Protein AF-A0A9P5VYQ6-F1 (afdb_monomer)

Mean predicted aligned error: 8.48 Å

Secondary structure (DSSP, 8-state):
-PPP--------S--EE-SSHHHHHHHHHHHHHTT--EEEEEETTTTEEEEEEE-S----HHHHHHTTT-EE--

Radius of gyration: 14.12 Å; Cα contacts (8 Å, |Δi|>4): 72; chains: 1; bounding box: 26×35×42 Å

Nearest PDB structures (foldseek):
  2zv3-assembly4_G  TM=8.627E-01  e=2.208E-02  Methanocaldococcus jannaschii DSM 2661
  2zv3-assembly2_C  TM=8.396E-01  e=4.092E-02  Methanocaldococcus jannaschii DSM 2661
  3tm5-assembly2_B  TM=5.593E-01  e=4.329E+00  Pyrococcus furiosus DSM 3638
  6i05-assembly1_A  TM=4.106E-01  e=3.073E+00  Pseudomonas aeruginosa
  7bnt-assembly1_A  TM=4.533E-01  e=5.695E+00  synthetic construct

Foldseek 3Di:
DDDPPPDDDDDDPFDKDDPDQVLVVVLVVLCVVVVFDKDWDADPPVRGGDDMDTHDDDPDVSVCVSCVNIHTDD

Sequence (74 aa):
MADPLTMFIVVRKDLIKVKNQPQLEELAASLSTLEVPHVVWREQPEDILTCLSTSPIRRSPEVKEAFKKCSLFR

Solvent-accessible surface area (backbone atoms only — not comparable to full-atom values): 4955 Å² total; per-residue (Å²): 133,81,78,79,85,79,85,79,86,87,89,70,97,69,52,67,43,66,96,48,57,71,60,50,50,52,43,52,53,50,32,57,73,68,71,46,64,64,49,78,41,62,46,78,94,80,68,42,68,76,48,75,48,67,60,98,68,80,85,45,72,68,58,50,58,67,48,60,89,44,41,77,60,125

Structure (mmCIF, N/CA/C/O backbone):
data_AF-A0A9P5VYQ6-F1
#
_entry.id   AF-A0A9P5VYQ6-F1
#
loop_
_atom_site.group_PDB
_atom_site.id
_atom_site.type_symbol
_atom_site.label_atom_id
_atom_site.label_alt_id
_atom_site.label_comp_id
_atom_site.label_asym_id
_atom_site.label_entity_id
_atom_site.label_seq_id
_atom_site.pdbx_PDB_ins_code
_atom_site.Cartn_x
_atom_site.Cartn_y
_atom_site.Cartn_z
_atom_site.occupancy
_atom_site.B_iso_or_equiv
_atom_site.auth_seq_id
_atom_site.auth_comp_id
_atom_site.auth_asym_id
_atom_site.auth_atom_id
_atom_site.pdbx_PDB_model_num
ATOM 1 N N . MET A 1 1 ? -11.959 -20.304 -25.934 1.00 39.56 1 MET A N 1
ATOM 2 C CA . MET A 1 1 ? -12.771 -19.083 -25.755 1.00 39.56 1 MET A CA 1
ATOM 3 C C . MET A 1 1 ? -12.463 -18.615 -24.347 1.00 39.56 1 MET A C 1
ATOM 5 O O . MET A 1 1 ? -12.803 -19.337 -23.426 1.00 39.56 1 MET A O 1
ATOM 9 N N . ALA A 1 2 ? -11.643 -17.575 -24.193 1.00 39.97 2 ALA A N 1
ATOM 10 C CA . ALA A 1 2 ? -11.223 -17.101 -22.877 1.00 39.97 2 ALA A CA 1
ATOM 11 C C . ALA A 1 2 ? -1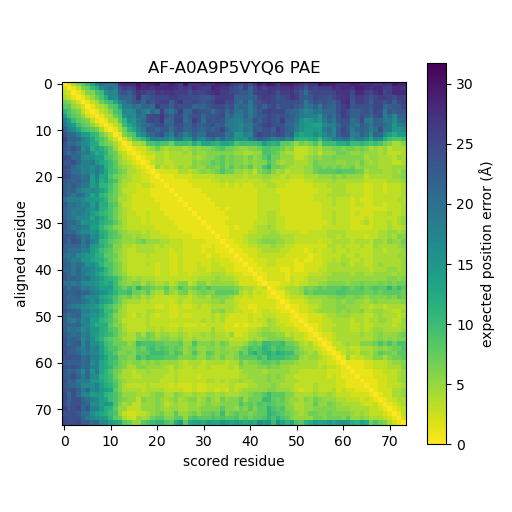2.354 -16.263 -22.273 1.00 39.97 2 ALA A C 1
ATOM 13 O O . ALA A 1 2 ? -12.864 -15.368 -22.950 1.00 39.97 2 ALA A O 1
ATOM 14 N N . ASP A 1 3 ? -12.761 -16.584 -21.048 1.00 38.78 3 ASP A N 1
ATOM 15 C CA . ASP A 1 3 ? -13.722 -15.796 -20.285 1.00 38.78 3 ASP A CA 1
ATOM 16 C C . ASP A 1 3 ? -13.287 -14.322 -20.228 1.00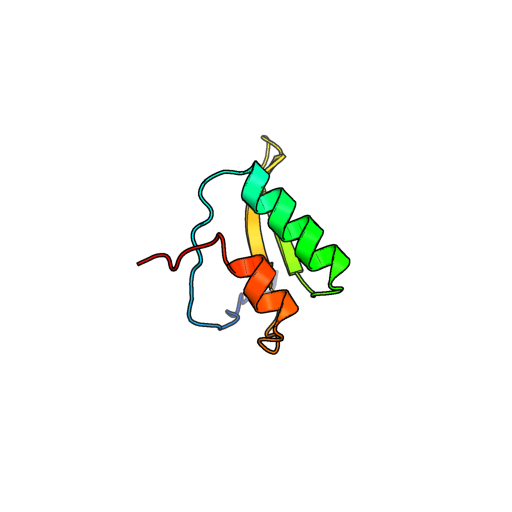 38.78 3 ASP A C 1
ATOM 18 O O . ASP A 1 3 ? -12.110 -14.037 -19.972 1.00 38.78 3 ASP A O 1
ATOM 22 N N . PRO A 1 4 ? -14.198 -13.361 -20.465 1.00 41.88 4 PRO A N 1
ATOM 23 C CA . PRO A 1 4 ? -13.875 -11.955 -20.304 1.00 41.88 4 PRO A CA 1
ATOM 24 C C . PRO A 1 4 ? -13.547 -11.705 -18.831 1.00 41.88 4 PRO A C 1
ATOM 26 O O . PRO A 1 4 ? -14.397 -11.881 -17.956 1.00 41.88 4 PRO A O 1
ATOM 29 N N . LEU A 1 5 ? -12.298 -11.304 -18.568 1.00 35.56 5 LEU A N 1
ATOM 30 C CA . LEU A 1 5 ? -11.827 -10.860 -17.259 1.00 35.56 5 LEU A CA 1
ATOM 31 C C . LEU A 1 5 ? -12.724 -9.723 -16.773 1.00 35.56 5 LEU A C 1
ATOM 33 O O . LEU A 1 5 ? -12.537 -8.553 -17.100 1.00 35.56 5 LEU A O 1
ATOM 37 N N . THR A 1 6 ? -13.735 -10.091 -15.999 1.00 31.36 6 THR A N 1
ATOM 38 C CA . THR A 1 6 ? -14.632 -9.145 -15.366 1.00 31.36 6 THR A CA 1
ATOM 39 C C . THR A 1 6 ? -13.926 -8.649 -14.112 1.00 31.36 6 THR A C 1
ATOM 41 O O . THR A 1 6 ? -13.962 -9.285 -13.061 1.00 31.36 6 THR A O 1
ATOM 44 N N . MET A 1 7 ? -13.210 -7.534 -14.239 1.00 26.80 7 MET A N 1
ATOM 45 C CA . MET A 1 7 ? -12.604 -6.839 -13.105 1.00 26.8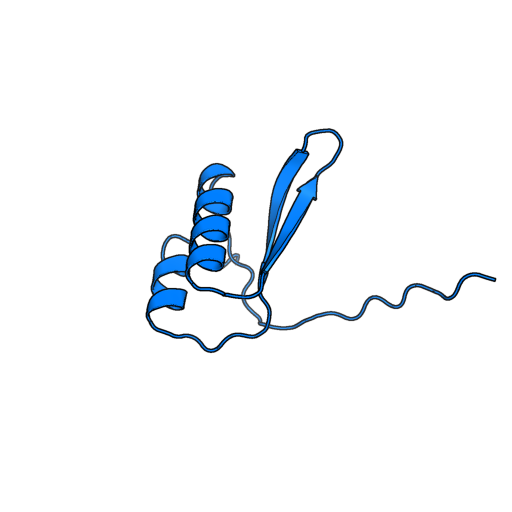0 7 MET A CA 1
ATOM 46 C C . MET A 1 7 ? -13.676 -6.014 -12.389 1.00 26.80 7 MET A C 1
ATOM 48 O O . MET A 1 7 ? -14.120 -4.985 -12.893 1.00 26.80 7 MET A O 1
ATOM 52 N N . PHE A 1 8 ? -14.082 -6.457 -11.198 1.00 26.39 8 PHE A N 1
ATOM 53 C CA . PHE A 1 8 ? -14.904 -5.658 -10.290 1.00 26.39 8 PHE A CA 1
ATOM 54 C C . PHE A 1 8 ? -14.052 -4.980 -9.206 1.00 26.39 8 PHE A C 1
ATOM 56 O O . PHE A 1 8 ? -13.081 -5.530 -8.691 1.00 26.39 8 PHE A O 1
ATOM 63 N N . ILE A 1 9 ? -14.457 -3.746 -8.908 1.00 33.34 9 ILE A N 1
ATOM 64 C CA . ILE A 1 9 ? -13.828 -2.707 -8.082 1.00 33.34 9 ILE A CA 1
ATOM 65 C C . ILE A 1 9 ? -13.912 -3.047 -6.582 1.00 33.34 9 ILE A C 1
ATOM 67 O O . ILE A 1 9 ? -14.930 -3.572 -6.135 1.00 33.34 9 ILE A O 1
ATOM 71 N N . VAL A 1 10 ? -12.916 -2.644 -5.775 1.00 36.25 10 VAL A N 1
ATOM 72 C CA . VAL A 1 10 ? -13.043 -2.603 -4.301 1.00 36.25 10 VAL A CA 1
ATOM 73 C C . VAL A 1 10 ? -12.957 -1.172 -3.767 1.00 36.25 10 VAL A C 1
ATOM 75 O O . VAL A 1 10 ? -12.070 -0.393 -4.101 1.00 36.25 10 VAL A O 1
ATOM 78 N N . VAL A 1 11 ? -13.943 -0.857 -2.924 1.00 46.81 11 VAL A N 1
ATOM 79 C CA . VAL A 1 11 ? -14.352 0.462 -2.443 1.00 46.81 11 VAL A CA 1
ATOM 80 C C . VAL A 1 11 ? -13.832 0.730 -1.023 1.00 46.81 11 VAL A C 1
ATOM 82 O O . VAL A 1 11 ? -14.277 0.108 -0.059 1.00 46.81 11 VAL A O 1
ATOM 85 N N . ARG A 1 12 ? -12.996 1.769 -0.878 1.00 52.78 12 ARG A N 1
ATOM 86 C CA . ARG A 1 12 ? -13.092 2.787 0.187 1.00 52.78 12 ARG A CA 1
ATOM 87 C C . ARG A 1 12 ? -12.647 4.131 -0.408 1.00 52.78 12 ARG A C 1
ATOM 89 O O . ARG A 1 12 ? -11.572 4.218 -0.978 1.00 52.78 12 ARG A O 1
ATOM 96 N N . LYS A 1 13 ? -13.510 5.143 -0.282 1.00 61.09 13 LYS A N 1
ATOM 97 C CA . LYS A 1 13 ? -13.618 6.410 -1.048 1.00 61.09 13 LYS A CA 1
ATOM 98 C C . LYS A 1 13 ? -12.354 7.269 -1.246 1.00 61.09 13 LYS A C 1
ATOM 100 O O . LYS A 1 13 ? -12.368 8.178 -2.070 1.00 61.09 13 LYS A O 1
ATOM 105 N N . ASP A 1 14 ? -11.298 7.020 -0.493 1.00 66.38 14 ASP A N 1
ATOM 106 C CA . ASP A 1 14 ? -10.216 7.973 -0.307 1.00 66.38 14 ASP A CA 1
ATOM 107 C C . ASP A 1 14 ? -8.984 7.522 -1.098 1.00 66.38 14 ASP A C 1
ATOM 109 O O . ASP A 1 14 ? -8.248 6.639 -0.661 1.00 66.38 14 ASP A O 1
ATOM 113 N N . LEU A 1 15 ? -8.754 8.132 -2.265 1.00 71.19 15 LEU A N 1
ATOM 114 C CA . LEU A 1 15 ? -7.458 8.038 -2.930 1.00 71.19 15 LEU A CA 1
ATOM 115 C C . LEU A 1 15 ? -6.461 8.845 -2.100 1.00 71.19 15 LEU A C 1
ATOM 117 O O . LEU A 1 15 ? -6.708 10.006 -1.774 1.00 71.19 15 LEU A O 1
ATOM 121 N N . ILE A 1 16 ? -5.355 8.223 -1.715 1.00 73.94 16 ILE A N 1
ATOM 122 C CA . ILE A 1 16 ? -4.351 8.838 -0.855 1.00 73.94 16 ILE A CA 1
ATOM 123 C C . ILE A 1 16 ? -3.095 9.090 -1.686 1.00 73.94 16 ILE A C 1
ATOM 125 O O . ILE A 1 16 ? -2.515 8.171 -2.257 1.00 73.94 16 ILE A O 1
ATOM 129 N N . LYS A 1 17 ? -2.663 10.349 -1.736 1.00 74.88 17 LYS A N 1
ATOM 130 C CA . LYS A 1 17 ? -1.410 10.760 -2.355 1.00 74.88 17 LYS A CA 1
ATOM 131 C C . LYS A 1 17 ? -0.256 10.553 -1.381 1.00 74.88 17 LYS A C 1
ATOM 133 O O . LYS A 1 17 ? -0.249 11.105 -0.275 1.00 74.88 17 LYS A O 1
ATOM 138 N N . VAL A 1 18 ? 0.751 9.830 -1.850 1.00 76.75 18 VAL A N 1
ATOM 139 C CA . VAL A 1 18 ? 2.084 9.752 -1.249 1.00 76.75 18 VAL A CA 1
ATOM 140 C C . VAL A 1 18 ? 3.028 10.593 -2.106 1.00 76.75 18 VAL A C 1
ATOM 142 O O . VAL A 1 18 ? 2.879 10.642 -3.325 1.00 76.75 18 VAL A O 1
ATOM 145 N N . LYS A 1 19 ? 3.951 11.337 -1.486 1.00 72.25 19 LYS A N 1
ATOM 146 C CA . LYS A 1 19 ? 4.769 12.317 -2.223 1.00 72.25 19 LYS A CA 1
ATOM 147 C C . LYS A 1 19 ? 5.827 11.655 -3.111 1.00 72.25 19 LYS A C 1
ATOM 149 O O . LYS A 1 19 ? 5.996 12.096 -4.238 1.00 72.25 19 LYS A O 1
ATOM 154 N N . ASN A 1 20 ? 6.508 10.622 -2.605 1.00 78.81 20 ASN A N 1
ATOM 155 C CA . ASN A 1 20 ? 7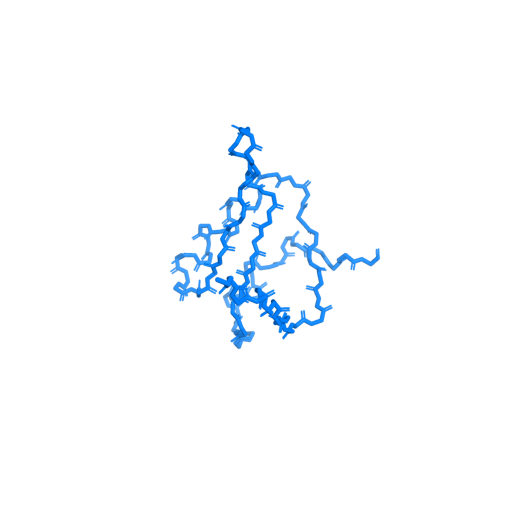.653 9.984 -3.263 1.00 78.81 20 ASN A CA 1
ATOM 156 C C . ASN A 1 20 ? 7.618 8.456 -3.057 1.00 78.81 20 ASN A C 1
ATOM 158 O O . ASN A 1 20 ? 7.101 7.995 -2.039 1.00 78.81 20 ASN A O 1
ATOM 162 N N . GLN A 1 21 ? 8.268 7.699 -3.946 1.00 79.69 21 GLN A N 1
ATOM 163 C CA . GLN A 1 21 ? 8.445 6.241 -3.849 1.00 79.69 21 GLN A CA 1
ATOM 164 C C . GLN A 1 21 ? 8.940 5.730 -2.476 1.00 79.69 21 GLN A C 1
ATOM 166 O O . GLN A 1 21 ? 8.269 4.867 -1.918 1.00 79.69 21 GLN A O 1
ATOM 171 N N . PRO A 1 22 ? 10.007 6.273 -1.849 1.00 84.56 22 PRO A N 1
ATOM 172 C CA . PRO A 1 22 ? 10.488 5.749 -0.564 1.00 84.56 22 PRO A CA 1
ATOM 173 C C . PRO A 1 22 ? 9.455 5.858 0.567 1.00 84.56 22 PRO A C 1
ATOM 175 O O . PRO A 1 22 ? 9.439 5.039 1.479 1.00 84.56 22 PRO A O 1
ATOM 178 N N . GLN A 1 23 ? 8.548 6.840 0.508 1.00 80.31 23 GLN A N 1
ATOM 179 C CA . GLN A 1 23 ? 7.448 6.933 1.476 1.00 80.31 23 GLN A CA 1
ATOM 180 C C . GLN A 1 23 ? 6.375 5.867 1.229 1.00 80.31 23 GLN A C 1
ATOM 182 O O . GLN A 1 23 ? 5.726 5.425 2.172 1.00 80.31 23 GLN A O 1
ATOM 187 N N . LEU A 1 24 ? 6.178 5.459 -0.027 1.00 83.19 24 LEU A N 1
ATOM 188 C CA . LEU A 1 24 ? 5.260 4.380 -0.380 1.00 83.19 24 LEU A CA 1
ATOM 189 C C . LEU A 1 24 ? 5.827 3.021 0.063 1.00 83.19 24 LEU A C 1
ATOM 191 O O . LEU A 1 24 ? 5.077 2.181 0.553 1.00 83.19 24 LEU A O 1
ATOM 195 N N . GLU A 1 25 ? 7.146 2.841 -0.027 1.00 87.62 25 GLU A N 1
ATOM 196 C CA . GLU A 1 25 ? 7.851 1.665 0.498 1.00 87.62 25 GLU A CA 1
ATOM 197 C C . GLU A 1 25 ? 7.822 1.605 2.035 1.00 87.62 25 GLU A C 1
ATOM 199 O O . GLU A 1 25 ? 7.508 0.555 2.594 1.00 87.62 25 GLU A O 1
ATOM 204 N N . GLU A 1 26 ? 8.055 2.728 2.730 1.00 89.12 26 GLU A N 1
ATOM 205 C CA . GLU A 1 26 ? 7.913 2.818 4.196 1.00 89.12 26 GLU A CA 1
ATOM 206 C C . GLU A 1 26 ? 6.481 2.480 4.640 1.00 89.12 26 GLU A C 1
ATOM 208 O O . GLU A 1 26 ? 6.277 1.768 5.627 1.00 89.12 26 GLU A O 1
ATOM 213 N N . LEU A 1 27 ? 5.478 2.950 3.890 1.00 86.38 27 LEU A N 1
ATOM 214 C CA . LEU A 1 27 ? 4.077 2.634 4.148 1.00 86.38 27 LEU A CA 1
ATOM 215 C C . LEU A 1 27 ? 3.800 1.138 3.958 1.00 86.38 27 LEU A C 1
ATOM 217 O O . LEU A 1 27 ? 3.183 0.530 4.827 1.00 86.38 27 LEU A O 1
ATOM 221 N N . ALA A 1 28 ? 4.277 0.531 2.869 1.00 88.06 28 ALA A N 1
ATOM 222 C CA . ALA A 1 28 ? 4.136 -0.906 2.633 1.00 88.06 28 ALA A CA 1
ATOM 223 C C . ALA A 1 28 ? 4.782 -1.736 3.759 1.00 88.06 28 ALA A C 1
ATOM 225 O O . ALA A 1 28 ? 4.153 -2.642 4.307 1.00 88.06 28 ALA A O 1
ATOM 226 N N . ALA A 1 29 ? 5.995 -1.370 4.183 1.00 91.94 29 ALA A N 1
ATOM 227 C CA . ALA A 1 29 ? 6.690 -2.019 5.295 1.00 91.94 29 ALA A CA 1
ATOM 228 C C . ALA A 1 29 ? 5.943 -1.858 6.632 1.00 91.94 29 ALA A C 1
ATOM 230 O O . ALA A 1 29 ? 5.816 -2.814 7.403 1.00 91.94 29 ALA A O 1
ATOM 231 N N . SER A 1 30 ? 5.387 -0.669 6.886 1.00 89.75 30 SER A N 1
ATOM 232 C CA . SER A 1 30 ? 4.566 -0.401 8.071 1.00 89.75 30 SER A CA 1
ATOM 233 C C . SER A 1 30 ? 3.299 -1.256 8.070 1.00 89.75 3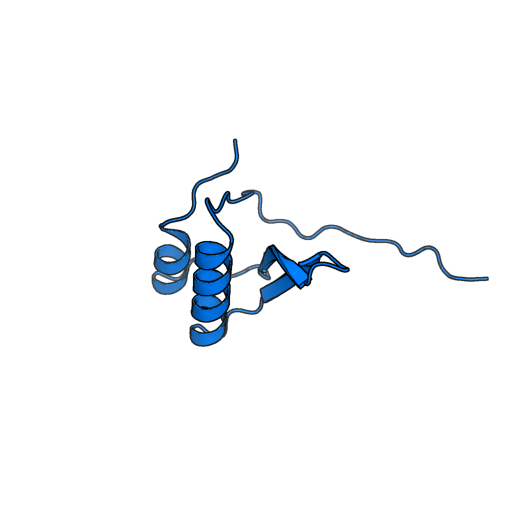0 SER A C 1
ATOM 235 O O . SER A 1 30 ? 2.957 -1.856 9.084 1.00 89.75 30 SER A O 1
ATOM 237 N N . LEU A 1 31 ? 2.623 -1.377 6.923 1.00 87.69 31 LEU A N 1
ATOM 238 C CA . LEU A 1 31 ? 1.434 -2.219 6.781 1.00 87.69 31 LEU A CA 1
ATOM 239 C C . LEU A 1 31 ? 1.763 -3.707 6.930 1.00 87.69 31 LEU A C 1
ATOM 241 O O . LEU A 1 31 ? 0.989 -4.427 7.551 1.00 87.69 31 LEU A O 1
ATOM 245 N N . SER A 1 32 ? 2.918 -4.158 6.434 1.00 90.56 32 SER A N 1
ATOM 246 C CA . SER A 1 32 ? 3.389 -5.530 6.647 1.00 90.56 32 SER A CA 1
ATOM 247 C C . SER A 1 32 ? 3.666 -5.820 8.123 1.00 90.56 32 SER A C 1
ATOM 249 O O . SER A 1 32 ? 3.315 -6.891 8.604 1.00 90.56 32 SER A O 1
ATOM 251 N N . THR A 1 33 ? 4.263 -4.867 8.846 1.00 91.88 33 THR A N 1
ATOM 252 C CA . THR A 1 33 ? 4.528 -4.983 10.293 1.00 91.88 33 THR A CA 1
ATOM 253 C C . THR A 1 33 ? 3.236 -5.032 11.106 1.00 91.88 33 THR A C 1
ATOM 255 O O . THR A 1 33 ? 3.152 -5.755 12.090 1.00 91.88 33 THR A O 1
ATOM 258 N N . LEU A 1 34 ? 2.216 -4.284 10.681 1.00 87.38 34 LEU A N 1
ATOM 259 C CA . LEU A 1 34 ? 0.892 -4.256 11.308 1.00 87.38 34 LEU A CA 1
ATOM 260 C C . LEU A 1 34 ? -0.006 -5.435 10.888 1.00 87.38 34 LEU A C 1
ATOM 262 O O . LEU A 1 34 ? -1.198 -5.421 11.195 1.00 87.38 34 LEU A O 1
ATOM 266 N N . GLU A 1 35 ? 0.531 -6.403 10.135 1.00 88.06 35 GLU A N 1
ATOM 267 C CA . GLU A 1 35 ? -0.208 -7.539 9.562 1.00 88.06 35 GLU A CA 1
ATOM 268 C C . GLU A 1 35 ? -1.455 -7.099 8.768 1.00 88.06 35 GLU A C 1
ATOM 270 O O . GLU A 1 35 ? -2.471 -7.795 8.685 1.00 88.06 35 GLU A O 1
ATOM 275 N N . VAL A 1 36 ? -1.388 -5.909 8.161 1.00 84.75 36 VAL A N 1
ATOM 276 C CA . VAL A 1 36 ? -2.471 -5.356 7.355 1.00 84.75 36 VAL A CA 1
ATOM 277 C C . VAL A 1 36 ? -2.388 -5.938 5.945 1.00 84.75 36 VAL A C 1
ATOM 279 O O . VAL A 1 36 ? -1.399 -5.700 5.240 1.00 84.75 36 VAL A O 1
ATOM 282 N N . PRO A 1 37 ? -3.436 -6.639 5.475 1.00 86.75 37 PRO A N 1
ATOM 283 C CA . PRO A 1 37 ? -3.459 -7.194 4.130 1.00 86.75 37 PRO A CA 1
ATOM 284 C C . PRO A 1 37 ? -3.442 -6.070 3.092 1.00 86.75 37 PRO A C 1
ATOM 286 O O . PRO A 1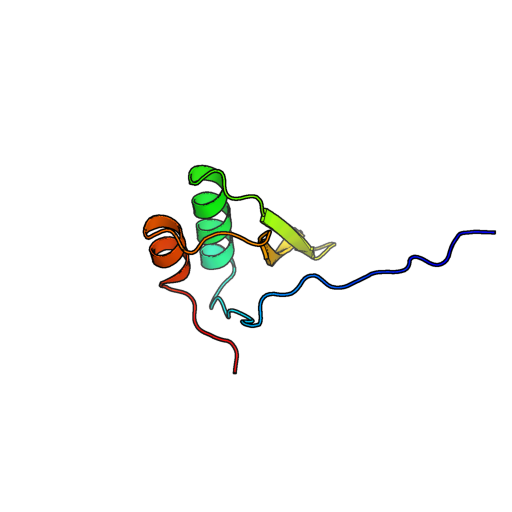 37 ? -4.365 -5.247 3.009 1.00 86.75 37 PRO A O 1
ATOM 289 N N . HIS A 1 38 ? -2.383 -6.053 2.291 1.00 86.56 38 HIS A N 1
ATOM 290 C CA . HIS A 1 38 ? -2.160 -5.070 1.246 1.00 86.56 38 HIS A CA 1
ATOM 291 C C . HIS A 1 38 ? -1.522 -5.715 0.014 1.00 86.56 38 HIS A C 1
ATOM 293 O O . HIS A 1 38 ? -0.872 -6.754 0.098 1.00 86.56 38 HIS A O 1
ATOM 299 N N . VAL A 1 39 ? -1.730 -5.085 -1.136 1.00 89.75 39 VAL A N 1
ATOM 300 C CA . VAL A 1 39 ? -1.151 -5.472 -2.420 1.00 89.75 39 VAL A CA 1
ATOM 301 C C . VAL A 1 39 ? -0.372 -4.285 -2.953 1.00 89.75 39 VAL A C 1
ATOM 303 O O . VAL A 1 39 ? -0.871 -3.159 -2.966 1.00 89.75 39 VAL A O 1
ATOM 306 N N . VAL A 1 40 ? 0.849 -4.548 -3.397 1.00 88.62 40 VAL A N 1
ATOM 307 C CA . VAL A 1 40 ? 1.719 -3.569 -4.042 1.00 88.62 40 VAL A CA 1
ATOM 308 C C . VAL A 1 40 ? 1.663 -3.736 -5.553 1.00 88.62 40 VAL A C 1
ATOM 310 O O . VAL A 1 40 ? 1.640 -4.856 -6.056 1.00 88.62 40 VAL A O 1
ATOM 313 N N . TRP A 1 41 ? 1.660 -2.620 -6.273 1.00 89.38 41 TRP A N 1
ATOM 314 C CA . TRP A 1 41 ? 1.775 -2.596 -7.723 1.00 89.38 41 TRP A CA 1
ATOM 315 C C . TRP A 1 41 ? 3.112 -1.984 -8.113 1.00 89.38 41 TRP A C 1
ATOM 317 O O . TRP A 1 41 ? 3.428 -0.860 -7.706 1.00 89.38 41 TRP A O 1
ATOM 327 N N . ARG A 1 42 ? 3.887 -2.730 -8.898 1.00 88.12 42 ARG A N 1
ATOM 328 C CA . ARG A 1 42 ? 5.174 -2.285 -9.423 1.00 88.12 42 ARG A CA 1
ATOM 329 C C . ARG A 1 42 ? 5.114 -2.219 -10.939 1.00 88.12 42 ARG A C 1
ATOM 331 O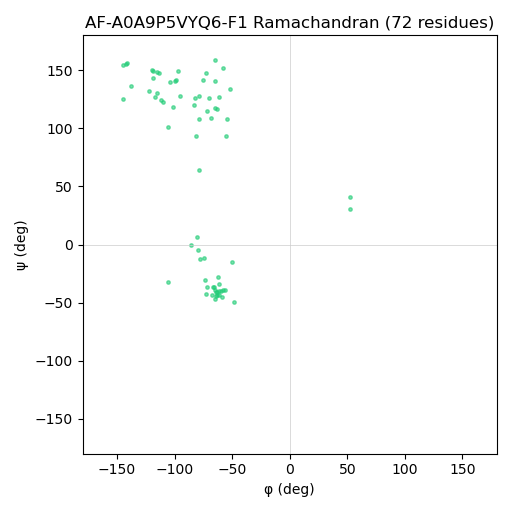 O . ARG A 1 42 ? 4.715 -3.192 -11.572 1.00 88.12 42 ARG A O 1
ATOM 338 N N . GLU A 1 43 ? 5.484 -1.074 -11.493 1.00 87.75 43 GLU A N 1
ATOM 339 C CA . GLU A 1 43 ? 5.510 -0.860 -12.937 1.00 87.75 43 GLU A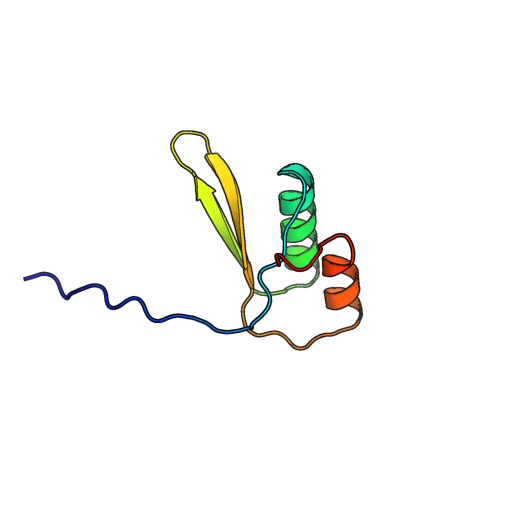 CA 1
ATOM 340 C C . GLU A 1 43 ? 6.718 -1.564 -13.554 1.00 87.75 43 GLU A C 1
ATOM 342 O O . GLU A 1 43 ? 7.793 -1.589 -12.956 1.00 87.75 43 GLU A O 1
ATOM 347 N N . GLN A 1 44 ? 6.536 -2.149 -14.734 1.00 91.94 44 GLN A N 1
ATOM 348 C CA . GLN A 1 44 ? 7.577 -2.877 -15.460 1.00 91.94 44 GLN A CA 1
ATOM 349 C C . GLN A 1 44 ? 7.835 -2.199 -16.813 1.00 91.94 44 GLN A C 1
ATOM 351 O O . GLN A 1 44 ? 6.882 -1.693 -17.408 1.00 91.94 44 GLN A O 1
ATOM 356 N N . PRO A 1 45 ? 9.070 -2.247 -17.353 1.00 90.06 45 PRO A N 1
ATOM 357 C CA . PRO A 1 45 ? 10.254 -2.979 -16.867 1.00 90.06 45 PRO A CA 1
ATOM 358 C C . PRO A 1 45 ? 11.051 -2.336 -15.712 1.00 90.06 45 PRO A C 1
ATOM 360 O O . PRO A 1 45 ? 12.003 -2.943 -15.232 1.00 90.06 45 PRO A O 1
ATOM 363 N N . GLU A 1 46 ? 10.706 -1.130 -15.263 1.00 88.31 46 GLU A N 1
ATOM 364 C CA . GLU A 1 46 ? 11.520 -0.353 -14.315 1.00 88.31 46 GLU A CA 1
ATOM 365 C C . GLU A 1 46 ? 11.485 -0.854 -12.851 1.00 88.31 46 GLU A C 1
ATOM 367 O O . GLU A 1 46 ? 12.297 -0.405 -12.045 1.00 88.31 46 GLU A O 1
ATOM 372 N N . ASP A 1 47 ? 10.578 -1.773 -12.493 1.00 85.62 47 ASP A N 1
ATOM 373 C CA . ASP A 1 47 ? 10.353 -2.309 -11.131 1.00 85.62 47 ASP A CA 1
ATOM 374 C C . ASP A 1 47 ? 10.145 -1.207 -10.073 1.00 85.62 47 ASP A C 1
ATOM 376 O O . ASP A 1 47 ? 10.647 -1.244 -8.947 1.00 85.62 47 ASP A O 1
ATOM 380 N N . ILE A 1 48 ? 9.384 -0.176 -10.445 1.00 84.12 48 ILE A N 1
ATOM 381 C CA . ILE A 1 48 ? 9.103 0.966 -9.570 1.00 84.12 48 ILE A CA 1
ATOM 382 C C . ILE A 1 48 ? 7.778 0.738 -8.855 1.00 84.12 48 ILE A C 1
ATOM 384 O O . ILE A 1 48 ? 6.750 0.519 -9.493 1.00 84.12 48 ILE A O 1
ATOM 388 N N . LEU A 1 49 ? 7.772 0.851 -7.525 1.00 84.12 49 LEU A N 1
ATOM 389 C CA . LEU A 1 49 ? 6.543 0.812 -6.735 1.00 84.12 49 LEU A CA 1
ATOM 390 C C . LEU A 1 49 ? 5.705 2.071 -7.002 1.00 84.12 49 LEU A C 1
ATOM 392 O O . LEU A 1 49 ? 6.061 3.165 -6.562 1.00 84.12 49 LEU A O 1
ATOM 396 N N . THR A 1 50 ? 4.585 1.915 -7.706 1.00 85.81 50 THR A N 1
ATOM 397 C CA . THR A 1 50 ? 3.732 3.037 -8.130 1.00 85.81 50 THR A CA 1
ATOM 398 C C . THR A 1 50 ? 2.452 3.146 -7.320 1.00 85.81 50 THR A C 1
ATOM 400 O O . THR A 1 50 ? 1.956 4.253 -7.112 1.00 85.81 50 THR A O 1
ATOM 403 N N . CYS A 1 51 ? 1.902 2.025 -6.851 1.00 85.19 51 CYS A N 1
ATOM 404 C CA . CYS A 1 51 ? 0.629 1.997 -6.138 1.00 85.19 51 CYS A CA 1
ATOM 405 C C . CYS A 1 51 ? 0.618 0.935 -5.033 1.00 85.19 51 CYS A C 1
ATOM 407 O O . CYS A 1 51 ? 1.317 -0.075 -5.093 1.00 85.19 51 CYS A O 1
ATOM 409 N N . LEU A 1 52 ? -0.226 1.156 -4.026 1.00 85.12 52 LEU A N 1
ATOM 410 C CA . LEU A 1 52 ? -0.530 0.188 -2.978 1.00 85.12 52 LEU A CA 1
ATOM 411 C C . LEU A 1 52 ? -2.032 0.220 -2.704 1.00 85.12 52 LEU A C 1
ATOM 413 O O . LEU A 1 52 ? -2.627 1.291 -2.588 1.00 85.12 52 LEU A O 1
ATOM 417 N N . SER A 1 53 ? -2.633 -0.956 -2.572 1.00 86.31 53 SER A N 1
ATOM 418 C CA . SER A 1 53 ? -4.028 -1.122 -2.178 1.00 86.31 53 SER A CA 1
ATOM 419 C C . SER A 1 53 ? -4.116 -1.903 -0.874 1.00 86.31 53 SER A C 1
ATOM 421 O O . SER A 1 53 ? -3.343 -2.828 -0.646 1.00 86.31 53 SER A O 1
ATOM 423 N N . THR A 1 54 ? -5.065 -1.540 -0.015 1.00 83.69 54 THR A N 1
ATOM 424 C CA . THR A 1 54 ? -5.354 -2.264 1.232 1.00 83.69 54 THR A CA 1
ATOM 425 C C . THR A 1 54 ? -6.732 -2.896 1.142 1.00 83.69 54 THR A C 1
ATOM 427 O O . THR A 1 54 ? -7.642 -2.337 0.526 1.00 83.69 54 THR A O 1
ATOM 430 N N . SER A 1 55 ? -6.906 -4.050 1.782 1.00 82.00 55 SER A N 1
ATOM 431 C CA . SER A 1 55 ? -8.244 -4.608 1.988 1.00 82.00 55 SER A CA 1
ATOM 432 C C . SER A 1 55 ? -9.068 -3.685 2.906 1.00 82.00 55 SER A C 1
ATOM 434 O O . SER A 1 55 ? -8.492 -2.888 3.654 1.00 82.00 55 SER A O 1
ATOM 436 N N . PRO A 1 56 ? -10.411 -3.749 2.908 1.00 79.12 56 PRO A N 1
ATOM 437 C CA . PRO A 1 56 ? -11.217 -3.008 3.870 1.00 79.12 56 PRO A CA 1
ATOM 438 C C . PRO A 1 56 ? -10.813 -3.309 5.323 1.00 79.12 56 PRO A C 1
ATOM 440 O O . PRO A 1 56 ? -11.105 -4.369 5.868 1.00 79.12 56 PRO A O 1
ATOM 443 N N . ILE A 1 57 ? -10.171 -2.336 5.971 1.00 73.38 57 ILE A N 1
ATOM 444 C CA . ILE A 1 57 ? -9.690 -2.451 7.354 1.00 73.38 57 ILE A CA 1
ATOM 445 C C . ILE A 1 57 ? -10.392 -1.484 8.306 1.00 73.38 57 ILE A C 1
ATOM 447 O O . ILE A 1 57 ? -10.775 -0.354 7.955 1.00 73.38 57 ILE A O 1
ATOM 451 N N . ARG A 1 58 ? -10.532 -1.910 9.566 1.00 75.50 58 ARG A N 1
ATOM 452 C CA . ARG A 1 58 ? -10.939 -1.014 10.654 1.00 75.50 58 ARG A CA 1
ATOM 453 C C . ARG A 1 58 ? -9.856 0.047 10.858 1.00 75.50 58 ARG A C 1
ATOM 455 O O . ARG A 1 58 ? -8.667 -0.235 10.761 1.00 75.50 58 ARG A O 1
ATOM 462 N N . ARG A 1 59 ? -10.269 1.293 11.113 1.00 71.81 59 ARG A N 1
ATOM 463 C CA . ARG A 1 59 ? -9.347 2.418 11.349 1.00 71.81 59 ARG A CA 1
ATOM 464 C C . ARG A 1 59 ? -8.802 2.369 12.782 1.00 71.81 59 ARG A C 1
ATOM 466 O O . ARG A 1 59 ? -9.108 3.259 13.578 1.00 71.81 59 ARG A O 1
ATOM 473 N N . SER A 1 60 ? -8.044 1.322 13.097 1.00 79.12 60 SER A N 1
ATOM 474 C CA . SER A 1 60 ? -7.283 1.211 14.343 1.00 79.12 60 SER A CA 1
ATOM 475 C C . SER A 1 60 ? -6.308 2.393 14.475 1.00 79.12 60 SER A C 1
ATOM 477 O O . SER A 1 60 ? -5.907 2.959 13.452 1.00 79.12 60 SER A O 1
ATOM 479 N N . PRO A 1 61 ? -5.944 2.811 15.700 1.00 80.88 61 PRO A N 1
ATOM 480 C CA . PRO A 1 61 ? -5.046 3.949 15.909 1.00 80.88 61 PRO A CA 1
ATOM 481 C C . PRO A 1 61 ? -3.700 3.775 15.190 1.00 80.88 61 PRO A C 1
ATOM 483 O O . PRO A 1 61 ? -3.230 4.715 14.560 1.00 80.88 61 PRO A O 1
ATOM 486 N N . GLU A 1 62 ? -3.149 2.563 15.177 1.00 82.69 62 GLU A N 1
ATOM 487 C CA . GLU A 1 62 ? -1.881 2.233 14.510 1.00 82.69 62 GLU A CA 1
ATOM 488 C C . GLU A 1 62 ? -1.962 2.407 12.988 1.00 82.69 62 GLU A C 1
ATOM 490 O O . GLU A 1 62 ? -1.107 3.040 12.372 1.00 82.69 62 GLU A O 1
ATOM 495 N N . VAL A 1 63 ? -3.058 1.937 12.382 1.00 80.75 63 VAL A N 1
ATOM 496 C CA . VAL A 1 63 ? -3.337 2.130 10.953 1.00 80.75 63 VAL A CA 1
ATOM 497 C C . VAL A 1 63 ? -3.466 3.620 10.637 1.00 80.75 63 VAL A C 1
ATOM 499 O O . VAL A 1 63 ? -2.909 4.093 9.653 1.00 80.75 63 VAL A O 1
ATOM 502 N N . LYS A 1 64 ? -4.169 4.400 11.469 1.00 81.69 64 LYS A N 1
ATOM 503 C CA . LYS A 1 64 ? -4.283 5.855 11.258 1.00 81.69 64 LYS A CA 1
ATOM 504 C C . LYS A 1 64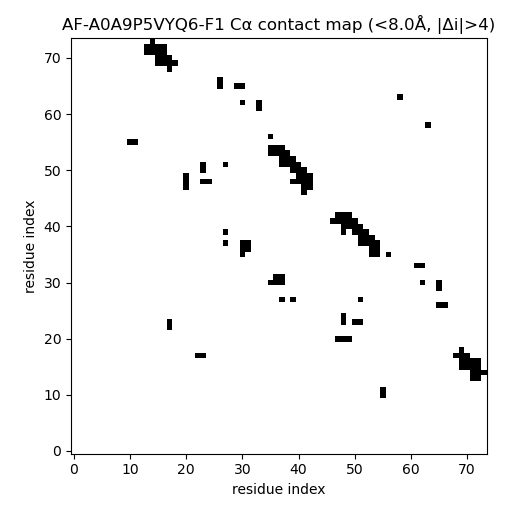 ? -2.924 6.554 11.313 1.00 81.69 64 LYS A C 1
ATOM 506 O O . LYS A 1 64 ? -2.692 7.443 10.498 1.00 81.69 64 LYS A O 1
ATOM 511 N N . GLU A 1 65 ? -2.048 6.156 12.233 1.00 84.69 65 GLU A N 1
ATOM 512 C CA . GLU A 1 65 ? -0.694 6.709 12.326 1.00 84.69 65 GLU A CA 1
ATOM 513 C C . GLU A 1 65 ? 0.145 6.362 11.087 1.00 84.69 65 GLU A C 1
ATOM 515 O O . GLU A 1 65 ? 0.812 7.250 10.557 1.00 84.69 65 GLU A O 1
ATOM 520 N N . ALA A 1 66 ? 0.032 5.143 10.541 1.00 82.31 66 ALA A N 1
ATOM 521 C CA . ALA A 1 66 ? 0.705 4.769 9.290 1.00 82.31 66 ALA A CA 1
ATOM 522 C C . ALA A 1 66 ? 0.301 5.680 8.110 1.00 82.31 66 ALA A C 1
ATOM 524 O O . ALA A 1 66 ? 1.143 6.109 7.322 1.00 82.31 66 ALA A O 1
ATOM 525 N N . PHE A 1 67 ? -0.978 6.062 8.020 1.00 79.50 67 PHE A N 1
ATOM 526 C CA . PHE A 1 67 ? -1.483 6.953 6.965 1.00 79.50 67 PHE A CA 1
ATOM 527 C C . PHE A 1 67 ? -1.335 8.456 7.269 1.00 79.50 67 PHE A C 1
ATOM 529 O O . PHE A 1 67 ? -1.678 9.279 6.422 1.00 79.50 67 PHE A O 1
ATOM 536 N N . LYS A 1 68 ? -0.796 8.852 8.429 1.00 81.19 68 LYS A N 1
ATOM 537 C CA . LYS A 1 68 ? -0.732 10.255 8.888 1.00 81.19 68 LYS A CA 1
ATOM 538 C C . LYS A 1 68 ? 0.080 11.179 7.983 1.00 81.19 68 LYS A C 1
ATOM 540 O O . LYS A 1 68 ? -0.249 12.354 7.846 1.00 81.19 68 LYS A O 1
ATOM 545 N N . LYS A 1 69 ? 1.149 10.658 7.373 1.00 73.00 69 LYS A N 1
ATOM 546 C CA . LYS A 1 69 ? 2.000 11.406 6.428 1.00 73.00 69 LYS A CA 1
ATOM 547 C C . LYS A 1 69 ? 1.366 11.537 5.041 1.00 73.00 69 LYS A C 1
ATOM 549 O O . LYS A 1 69 ? 1.844 12.313 4.214 1.00 73.00 69 LYS A O 1
ATOM 554 N N . CYS A 1 70 ? 0.308 10.778 4.780 1.00 76.31 70 CYS A N 1
ATOM 555 C CA . CYS A 1 70 ? -0.333 10.719 3.485 1.00 76.31 70 CYS A CA 1
ATOM 556 C C . CYS A 1 70 ? -1.547 11.655 3.450 1.00 76.31 70 CYS A C 1
ATOM 558 O O . CYS A 1 70 ? -2.184 11.922 4.466 1.00 76.31 70 CYS A O 1
ATOM 560 N N . SER A 1 71 ? -1.857 12.207 2.281 1.00 72.00 71 SER A N 1
ATOM 561 C CA . SER A 1 71 ? -2.934 13.195 2.130 1.00 72.00 71 SER A CA 1
ATOM 562 C C . SER A 1 71 ? -3.991 12.695 1.164 1.00 72.00 71 SER A C 1
ATOM 564 O O . SER A 1 71 ? -3.673 11.964 0.234 1.00 72.00 71 SER A O 1
ATOM 566 N N . LEU A 1 72 ? -5.243 13.110 1.348 1.00 74.12 72 LEU A N 1
ATOM 567 C CA . LEU A 1 72 ? -6.295 12.819 0.375 1.00 74.12 72 LEU A CA 1
ATOM 568 C C . LEU A 1 72 ? -5.937 13.454 -0.973 1.00 74.12 72 LEU A C 1
ATOM 570 O O . LEU A 1 72 ? -5.652 14.650 -1.043 1.00 74.12 72 LEU A O 1
ATOM 574 N N . PHE A 1 73 ? -5.954 12.648 -2.026 1.00 68.06 73 PHE A N 1
ATOM 575 C CA . PHE A 1 73 ? -5.930 13.110 -3.402 1.00 68.06 73 PHE A CA 1
ATOM 576 C C . PHE A 1 73 ? -7.300 13.735 -3.691 1.00 68.06 73 PHE A C 1
ATOM 578 O O . PHE A 1 73 ? -8.326 13.059 -3.603 1.00 68.06 73 PHE A O 1
ATOM 585 N N . ARG A 1 74 ? -7.309 15.044 -3.934 1.00 60.19 74 ARG A N 1
ATOM 586 C CA . ARG A 1 74 ? -8.486 15.836 -4.297 1.00 60.19 74 ARG A CA 1
ATOM 587 C C . ARG A 1 74 ? -8.287 16.423 -5.677 1.00 60.19 74 ARG A C 1
ATOM 589 O O . ARG A 1 74 ? -7.127 16.802 -5.960 1.00 60.19 74 ARG A O 1
#

pLDDT: mean 74.61, std 17.94, range [26.39, 91.94]